Protein AF-A0AAW5UDJ4-F1 (afdb_monomer)

Radius of gyration: 13.7 Å; Cα contacts (8 Å, |Δi|>4): 123; chains: 1; bounding box: 32×30×38 Å

Secondary structure (DSSP, 8-state):
-TTTTT-SSHHHHHHHHHHHHHHHHHHHTT---TTPPPSS-----S--SSS-PPP-S---SHHHHHHHHHHHHHHH-TT--HHHHHHHHHHH-TTS-TGGGTPPTTGGGSTTT-

Organism: NCBI:txid165179

Mean predicted aligned error: 4.21 Å

Sequence (114 aa):
MAREFGLPQYTYLESWIRCITVLRNCCAHHARIWNRRFALKPQLPNRLPLFWIAPTQKPIKLYHQLCTLLYMEQTITPCMDLKSSLLRLFADYPNIDLHAMGFPQGWENEPLWR

Foldseek 3Di:
DCVLLQHPDVVQVVLLVVLLVVVVVCVVVVHDQQLAFDPRFHDDDCDGPAFAFHDDDDRGFQVVNVRSVLSSCVRPDPPDCVLVVVVVVCVVCVVRDVVSRVQDPPNCVRRSND

InterPro domains:
  IPR011664 Abortive infection system protein AbiD/AbiF-like [PF07751] (2-35)

pLDDT: mean 89.63, std 7.78, range [54.09, 96.19]

Solvent-accessible surface area (backbone atoms only — not comparable to full-atom values): 6781 Å² total; per-residue (Å²): 110,39,64,71,65,53,38,95,44,56,67,45,50,54,34,38,54,55,36,48,53,51,52,51,48,32,57,78,66,72,43,81,58,82,58,34,76,48,90,64,50,54,66,78,70,76,73,62,86,61,64,47,60,77,79,74,95,74,52,38,28,47,40,53,58,50,50,56,49,57,47,50,40,72,59,74,48,94,77,72,56,61,68,60,53,51,52,49,52,48,67,78,41,72,87,59,67,50,58,64,24,51,44,58,92,68,49,64,72,27,59,60,60,98

Structure (mmCIF, N/CA/C/O backbone):
data_AF-A0AAW5UDJ4-F1
#
_entry.id   AF-A0AAW5UDJ4-F1
#
loop_
_atom_site.group_PDB
_atom_site.id
_atom_site.type_symbol
_atom_site.label_atom_id
_atom_site.label_alt_id
_atom_site.label_comp_id
_atom_site.label_asym_id
_atom_site.label_entity_id
_atom_site.label_seq_id
_atom_site.pdbx_PDB_ins_code
_atom_site.Cartn_x
_atom_site.Cartn_y
_atom_site.Cartn_z
_atom_site.occupancy
_atom_site.B_iso_or_equiv
_atom_site.auth_seq_id
_atom_site.auth_comp_id
_atom_site.auth_asym_id
_atom_site.auth_atom_id
_atom_site.pdbx_PDB_model_num
ATOM 1 N N . MET A 1 1 ? -5.903 11.362 18.285 1.00 62.62 1 MET A N 1
ATOM 2 C CA . MET A 1 1 ? -4.905 10.737 17.393 1.00 62.62 1 MET A CA 1
ATOM 3 C C . MET A 1 1 ? -5.449 9.484 16.704 1.00 62.62 1 MET A C 1
ATOM 5 O O . MET A 1 1 ? -6.176 9.648 15.747 1.00 62.62 1 MET A O 1
ATOM 9 N N . ALA A 1 2 ? -5.243 8.236 17.156 1.00 72.25 2 ALA A N 1
ATOM 10 C CA . ALA A 1 2 ? -5.675 7.050 16.372 1.00 72.25 2 ALA A CA 1
ATOM 11 C C . ALA A 1 2 ? -7.187 6.974 16.052 1.00 72.25 2 ALA A C 1
ATOM 13 O O . ALA A 1 2 ? -7.569 6.539 14.968 1.00 72.25 2 ALA A O 1
ATOM 14 N N . ARG A 1 3 ? -8.042 7.456 16.964 1.00 78.31 3 ARG A N 1
ATOM 15 C CA . ARG A 1 3 ? -9.497 7.531 16.749 1.00 78.31 3 ARG A CA 1
ATOM 16 C C . ARG A 1 3 ? -9.910 8.556 15.687 1.00 78.31 3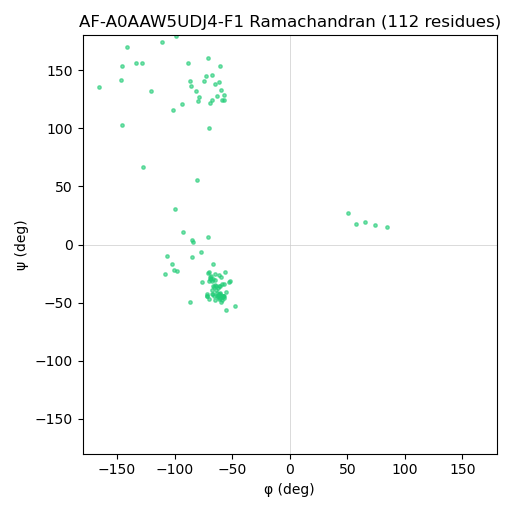 ARG A C 1
ATOM 18 O O . ARG A 1 3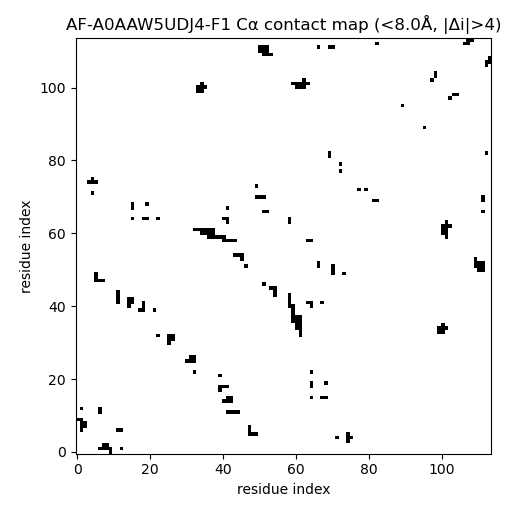 ? -10.933 8.345 15.052 1.00 78.31 3 ARG A O 1
ATOM 25 N N . GLU A 1 4 ? -9.125 9.614 15.468 1.00 83.50 4 GLU A N 1
ATOM 26 C CA . GLU A 1 4 ? -9.385 10.600 14.398 1.00 83.50 4 GLU A CA 1
ATOM 27 C C . GLU A 1 4 ? -9.223 9.959 13.016 1.00 83.50 4 GLU A C 1
ATOM 29 O O . GLU A 1 4 ? -9.940 10.306 12.088 1.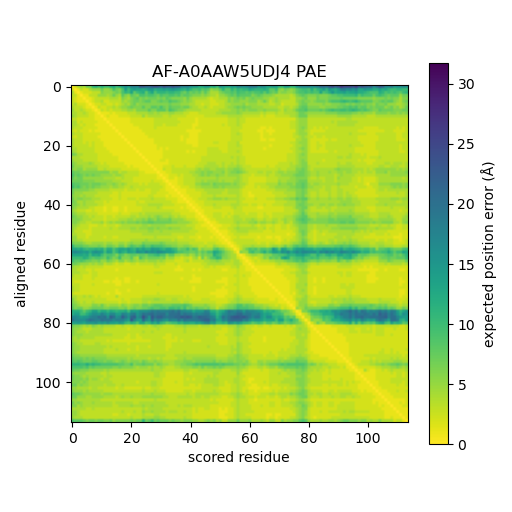00 83.50 4 GLU A O 1
ATOM 34 N N . PHE A 1 5 ? -8.358 8.946 12.912 1.00 81.19 5 PHE A N 1
ATOM 35 C CA . PHE A 1 5 ? -8.198 8.123 11.715 1.00 81.19 5 PHE A CA 1
ATOM 36 C C . PHE A 1 5 ? -9.208 6.958 11.647 1.00 81.19 5 PHE A C 1
ATOM 38 O O . PHE A 1 5 ? -9.105 6.091 10.787 1.00 81.19 5 PHE A O 1
ATOM 45 N N . GLY A 1 6 ? -10.155 6.850 12.585 1.00 85.31 6 GLY A N 1
ATOM 46 C CA . GLY A 1 6 ? -11.077 5.712 12.658 1.00 85.31 6 GLY A CA 1
ATOM 47 C C . GLY A 1 6 ? -10.402 4.371 12.984 1.00 85.31 6 GLY A C 1
ATOM 48 O O . GLY A 1 6 ? -10.971 3.317 12.706 1.00 85.31 6 GLY A O 1
ATOM 49 N N . LEU A 1 7 ? -9.190 4.377 13.553 1.00 88.50 7 LEU A N 1
ATOM 50 C CA . LEU A 1 7 ? -8.466 3.149 13.887 1.00 88.50 7 LEU A CA 1
ATOM 51 C C . LEU A 1 7 ? -8.855 2.622 15.281 1.00 88.50 7 LEU A C 1
ATOM 53 O O . LEU A 1 7 ? -8.977 3.416 16.219 1.00 88.50 7 LEU A O 1
ATOM 57 N N . PRO A 1 8 ? -8.990 1.290 15.468 1.00 85.00 8 PRO A N 1
ATOM 58 C CA . PRO A 1 8 ? -9.444 0.717 16.739 1.00 85.00 8 PRO A CA 1
ATOM 59 C C . PRO A 1 8 ? -8.472 0.953 17.902 1.00 85.00 8 PRO A C 1
ATOM 61 O O . PRO A 1 8 ? -8.889 1.098 19.049 1.00 85.00 8 PRO A O 1
ATOM 64 N N . GLN A 1 9 ? -7.167 0.945 17.614 1.00 89.31 9 GLN A N 1
ATOM 65 C CA . GLN A 1 9 ? -6.087 1.026 18.601 1.00 89.31 9 GLN A CA 1
ATOM 66 C C . GLN A 1 9 ? -4.901 1.812 18.032 1.00 89.31 9 GLN A C 1
ATOM 68 O O . GLN A 1 9 ? -4.684 1.834 16.820 1.00 89.31 9 GLN A O 1
ATOM 73 N N . TYR A 1 10 ? -4.102 2.425 18.912 1.00 89.88 10 TYR A N 1
ATOM 74 C CA . TYR A 1 10 ? -2.931 3.215 18.509 1.00 89.88 10 TYR A CA 1
ATOM 75 C C . TYR A 1 10 ? -1.830 2.374 17.844 1.00 89.88 10 TYR A C 1
ATOM 77 O O . TYR A 1 10 ? -1.077 2.893 17.025 1.00 89.88 10 TYR A O 1
ATOM 85 N N . THR A 1 11 ? -1.772 1.078 18.151 1.00 91.88 11 THR A N 1
ATOM 86 C CA . THR A 1 11 ? -0.820 0.110 17.589 1.00 91.88 11 THR A CA 1
ATOM 87 C C . THR A 1 11 ? -0.942 -0.018 16.070 1.00 91.88 11 THR A C 1
ATOM 89 O O . THR A 1 11 ? 0.074 -0.110 15.382 1.00 91.88 11 THR A O 1
ATOM 92 N N . TYR A 1 12 ? -2.163 0.079 15.528 1.00 92.81 12 TYR A N 1
ATOM 93 C CA . TYR A 1 12 ? -2.390 0.120 14.081 1.00 92.81 12 TYR A CA 1
ATOM 94 C C . TYR A 1 12 ? -1.784 1.376 13.460 1.00 92.81 12 TYR A C 1
ATOM 96 O O . TYR A 1 12 ? -1.049 1.279 12.481 1.00 92.81 12 TYR A O 1
ATOM 104 N N . LEU A 1 13 ? -2.034 2.545 14.060 1.00 92.44 13 LEU A N 1
ATOM 105 C CA . LEU A 1 13 ? -1.484 3.809 13.570 1.00 92.44 13 LEU A CA 1
ATOM 106 C C . LEU A 1 13 ? 0.050 3.785 13.592 1.00 92.44 13 LEU A C 1
ATOM 108 O O . LEU A 1 13 ? 0.687 4.131 12.601 1.00 92.44 13 LEU A O 1
ATOM 112 N N . GLU A 1 14 ? 0.643 3.321 14.693 1.00 94.19 14 GLU A N 1
ATOM 113 C CA . GLU A 1 14 ? 2.094 3.170 14.823 1.00 94.19 14 GLU A CA 1
ATOM 114 C C . GLU A 1 14 ? 2.658 2.224 13.749 1.00 94.19 14 GLU A C 1
ATOM 116 O O . GLU A 1 14 ? 3.621 2.559 13.053 1.00 94.19 14 GLU A O 1
ATOM 121 N N . SER A 1 15 ? 2.031 1.056 13.571 1.00 95.19 15 SER A N 1
ATOM 122 C CA . SER A 1 15 ? 2.407 0.081 12.546 1.00 95.19 15 SER A CA 1
ATOM 123 C C . SER A 1 15 ? 2.378 0.696 11.147 1.00 95.19 15 SER A C 1
ATOM 125 O O . SER A 1 15 ? 3.325 0.520 10.372 1.00 95.19 15 SER A O 1
ATOM 127 N N . TRP A 1 16 ? 1.321 1.437 10.822 1.00 95.19 16 TRP A N 1
ATOM 128 C CA . TRP A 1 16 ? 1.135 2.003 9.494 1.00 95.19 16 TRP A CA 1
ATOM 129 C C . TRP A 1 16 ? 2.100 3.153 9.222 1.00 95.19 16 TRP A C 1
ATOM 131 O O . TRP A 1 16 ? 2.743 3.152 8.175 1.00 95.19 16 TRP A O 1
ATOM 141 N N . ILE A 1 17 ? 2.292 4.073 10.174 1.00 94.75 17 ILE A N 1
ATOM 142 C CA . ILE A 1 17 ? 3.267 5.166 10.045 1.00 94.75 17 ILE A CA 1
ATOM 143 C C . ILE A 1 17 ? 4.671 4.599 9.811 1.00 94.75 17 ILE A C 1
ATOM 145 O O . ILE A 1 17 ? 5.375 5.045 8.908 1.00 94.75 17 ILE A O 1
ATOM 149 N N . ARG A 1 18 ? 5.074 3.557 10.551 1.00 96.12 18 ARG A N 1
ATOM 150 C CA . ARG A 1 18 ? 6.376 2.899 10.338 1.00 96.12 18 ARG A CA 1
ATOM 151 C C . ARG A 1 18 ? 6.506 2.304 8.934 1.00 96.12 18 ARG A C 1
ATOM 153 O O . ARG A 1 18 ? 7.563 2.430 8.314 1.00 96.12 18 ARG A O 1
ATOM 160 N N . CYS A 1 19 ? 5.450 1.674 8.418 1.00 95.88 19 CYS A N 1
ATOM 161 C CA . CYS A 1 19 ? 5.445 1.121 7.062 1.00 95.88 19 CYS A CA 1
ATOM 162 C C . CYS A 1 19 ? 5.517 2.217 5.989 1.00 95.88 19 CYS A C 1
ATOM 164 O O . CYS A 1 19 ? 6.297 2.088 5.044 1.00 95.88 19 CYS A O 1
ATOM 166 N N . ILE A 1 20 ? 4.763 3.306 6.158 1.00 94.44 20 ILE A N 1
ATOM 167 C CA . ILE A 1 20 ? 4.766 4.460 5.250 1.00 94.44 20 ILE A CA 1
ATOM 168 C C . ILE A 1 20 ? 6.139 5.135 5.241 1.00 94.44 20 ILE A C 1
ATOM 170 O O . ILE A 1 20 ? 6.656 5.430 4.167 1.00 94.44 20 ILE A O 1
ATOM 174 N N . THR A 1 21 ? 6.788 5.299 6.397 1.00 96.19 21 THR A N 1
ATOM 175 C CA . THR A 1 21 ? 8.156 5.835 6.477 1.00 96.19 21 THR A CA 1
ATOM 176 C C . THR A 1 21 ? 9.141 4.989 5.671 1.00 96.19 21 THR A C 1
ATOM 178 O O . THR A 1 21 ? 9.943 5.529 4.908 1.00 96.19 21 THR A O 1
ATOM 181 N N . VAL A 1 22 ? 9.061 3.656 5.770 1.00 95.44 22 VAL A N 1
ATOM 182 C CA . VAL A 1 22 ? 9.902 2.762 4.956 1.00 95.44 22 VAL A CA 1
ATOM 183 C C . VAL A 1 22 ? 9.597 2.913 3.467 1.00 95.44 22 VAL A C 1
ATOM 185 O O . VAL A 1 22 ? 10.534 2.996 2.671 1.00 95.44 22 VAL A O 1
ATOM 188 N N . LEU A 1 23 ? 8.320 2.974 3.080 1.00 95.25 23 LEU A N 1
ATOM 189 C CA . LEU A 1 23 ? 7.921 3.177 1.686 1.00 95.25 23 LEU A CA 1
ATOM 190 C C . LEU A 1 23 ? 8.461 4.507 1.139 1.00 95.25 23 LEU A C 1
ATOM 192 O O . LEU A 1 23 ? 9.129 4.512 0.108 1.00 95.25 23 LEU A O 1
ATOM 196 N N . ARG A 1 24 ? 8.259 5.611 1.868 1.00 95.25 24 ARG A N 1
ATOM 197 C CA . ARG A 1 24 ? 8.769 6.943 1.519 1.00 95.25 24 ARG A CA 1
ATOM 198 C C . ARG A 1 24 ? 10.282 6.935 1.354 1.00 95.25 24 ARG A C 1
ATOM 200 O O . ARG A 1 24 ? 10.787 7.508 0.395 1.00 95.25 24 ARG A O 1
ATOM 207 N N . ASN A 1 25 ? 11.012 6.283 2.260 1.00 95.81 25 ASN A N 1
ATOM 208 C CA . ASN A 1 25 ? 12.468 6.179 2.160 1.00 95.81 25 ASN A CA 1
ATOM 209 C C . ASN A 1 25 ? 12.891 5.393 0.918 1.00 95.81 25 ASN A C 1
ATOM 211 O O . ASN A 1 25 ? 13.828 5.797 0.237 1.00 95.81 25 ASN A O 1
ATOM 215 N N . CYS A 1 26 ? 12.181 4.318 0.566 1.00 94.69 26 CYS A N 1
ATOM 216 C CA . CYS A 1 26 ? 12.445 3.612 -0.686 1.00 94.69 26 CYS A CA 1
ATOM 217 C C . CYS A 1 26 ? 12.275 4.541 -1.894 1.00 94.69 26 CYS A C 1
ATOM 219 O O . CYS A 1 26 ? 13.158 4.567 -2.744 1.00 94.69 26 CYS A O 1
ATOM 221 N N . CYS A 1 27 ? 11.202 5.337 -1.936 1.00 93.44 27 CYS A N 1
ATOM 222 C CA . CYS A 1 27 ? 10.986 6.314 -3.004 1.00 93.44 27 CYS A CA 1
ATOM 223 C C . CYS A 1 27 ? 12.096 7.378 -3.048 1.00 93.44 27 CYS A C 1
ATOM 225 O O . CYS A 1 27 ? 12.647 7.636 -4.112 1.00 93.44 27 CYS A O 1
ATOM 227 N N . ALA 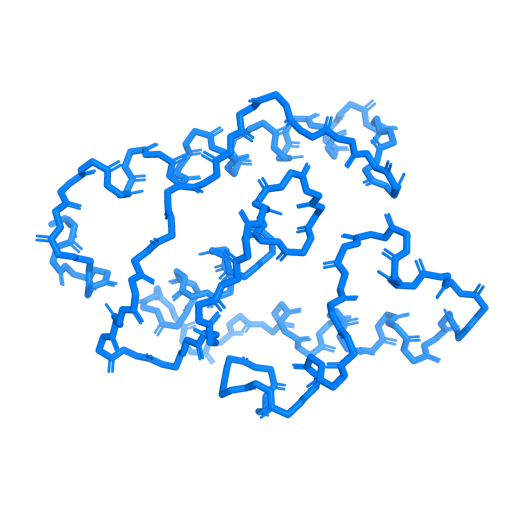A 1 28 ? 12.468 7.949 -1.898 1.00 95.31 28 ALA A N 1
ATOM 228 C CA . ALA A 1 28 ? 13.492 8.995 -1.800 1.00 95.31 28 ALA A CA 1
ATOM 229 C C . ALA A 1 28 ? 14.896 8.514 -2.201 1.00 95.31 28 ALA A C 1
ATOM 231 O O . ALA A 1 28 ? 15.696 9.289 -2.711 1.00 95.31 28 ALA A O 1
ATOM 232 N N . HIS A 1 29 ? 15.192 7.232 -1.990 1.00 95.44 29 HIS A N 1
ATOM 233 C CA . HIS A 1 29 ? 16.443 6.608 -2.419 1.00 95.44 29 HIS A CA 1
ATOM 234 C C . HIS A 1 29 ? 16.345 5.952 -3.804 1.00 95.44 29 HIS A C 1
ATOM 236 O O . HIS A 1 29 ? 17.237 5.190 -4.169 1.00 95.44 29 HIS A O 1
ATOM 242 N N . HIS A 1 30 ? 15.260 6.190 -4.555 1.00 91.56 30 HIS A N 1
ATOM 243 C CA . HIS A 1 30 ? 14.988 5.554 -5.852 1.00 91.56 30 HIS A CA 1
ATOM 244 C C . HIS A 1 30 ? 15.107 4.020 -5.819 1.00 91.56 30 HIS A C 1
ATOM 246 O O . HIS A 1 30 ? 15.405 3.363 -6.817 1.00 91.56 30 HIS A O 1
ATOM 252 N N . ALA A 1 31 ? 14.876 3.422 -4.650 1.00 93.31 31 ALA A N 1
ATOM 253 C CA . ALA A 1 31 ? 14.935 1.989 -4.474 1.00 93.31 31 ALA A CA 1
ATOM 254 C C . ALA A 1 31 ? 13.720 1.342 -5.139 1.00 93.31 31 ALA A C 1
ATOM 256 O O . ALA A 1 31 ? 12.598 1.845 -5.076 1.00 93.31 31 ALA A O 1
ATOM 257 N N . ARG A 1 32 ? 13.920 0.155 -5.710 1.00 91.06 32 ARG A N 1
ATOM 258 C CA . ARG A 1 32 ? 12.833 -0.616 -6.311 1.00 91.06 32 ARG A CA 1
ATOM 259 C C . ARG A 1 32 ? 11.729 -0.892 -5.287 1.00 91.06 32 ARG A C 1
ATOM 261 O O . ARG A 1 32 ? 11.985 -1.489 -4.238 1.00 91.06 32 ARG A O 1
ATOM 268 N N . ILE A 1 33 ? 10.505 -0.495 -5.628 1.00 93.12 33 ILE A N 1
ATOM 269 C CA . ILE A 1 33 ? 9.273 -0.822 -4.889 1.00 93.12 33 ILE A CA 1
ATOM 270 C C . ILE A 1 33 ? 8.402 -1.837 -5.644 1.00 93.12 33 ILE A C 1
ATOM 272 O O . ILE A 1 33 ? 7.692 -2.625 -5.018 1.00 93.12 33 ILE A O 1
ATOM 276 N N . TRP A 1 34 ? 8.526 -1.899 -6.977 1.00 89.81 34 TRP A N 1
ATOM 277 C CA . TRP A 1 34 ? 7.843 -2.891 -7.807 1.00 89.81 34 TRP A CA 1
ATOM 278 C C . TRP A 1 34 ? 8.314 -4.314 -7.472 1.00 89.81 34 TRP A C 1
ATOM 280 O O . TRP A 1 34 ? 9.517 -4.601 -7.461 1.00 89.81 34 TRP A O 1
ATOM 290 N N . ASN A 1 35 ? 7.362 -5.211 -7.194 1.00 91.50 35 ASN A N 1
ATOM 291 C CA . ASN A 1 35 ? 7.586 -6.599 -6.768 1.00 91.50 35 ASN A CA 1
ATOM 292 C C . ASN A 1 35 ? 8.440 -6.752 -5.478 1.00 91.50 35 ASN A C 1
ATOM 294 O O . ASN A 1 35 ? 8.933 -7.839 -5.158 1.00 91.50 35 ASN A O 1
ATOM 298 N N . ARG A 1 36 ? 8.594 -5.689 -4.676 1.00 92.69 36 ARG A N 1
ATOM 299 C CA . ARG A 1 36 ? 9.364 -5.724 -3.422 1.00 92.69 36 ARG A CA 1
ATOM 300 C C . ARG A 1 36 ? 8.605 -6.455 -2.316 1.00 92.69 36 ARG A C 1
ATOM 302 O O . ARG A 1 36 ? 7.403 -6.274 -2.149 1.00 92.69 36 ARG A O 1
ATOM 309 N N . ARG A 1 37 ? 9.325 -7.248 -1.516 1.00 93.81 37 ARG A N 1
ATOM 310 C CA . ARG A 1 37 ? 8.842 -7.746 -0.218 1.00 93.81 37 ARG A CA 1
ATOM 311 C C . ARG A 1 37 ? 9.306 -6.790 0.880 1.00 93.81 37 ARG A C 1
ATOM 313 O O . ARG A 1 37 ? 10.508 -6.580 1.035 1.00 93.81 37 ARG A O 1
ATOM 320 N N . PHE A 1 38 ? 8.374 -6.206 1.623 1.00 93.12 38 PHE A N 1
ATOM 321 C CA . PHE A 1 38 ? 8.682 -5.323 2.744 1.00 93.12 38 PHE A CA 1
ATOM 322 C C . PHE A 1 38 ? 8.908 -6.140 4.022 1.00 93.12 38 PHE A C 1
ATOM 324 O O . PHE A 1 38 ? 8.175 -7.089 4.308 1.00 93.12 38 PHE A O 1
ATOM 331 N N . ALA A 1 39 ? 9.949 -5.784 4.782 1.00 92.25 39 ALA A N 1
ATOM 332 C CA . ALA A 1 39 ? 10.244 -6.415 6.070 1.00 92.25 39 ALA A CA 1
ATOM 333 C C . ALA A 1 39 ? 9.224 -5.995 7.139 1.00 92.25 39 ALA A C 1
ATOM 335 O O . ALA A 1 39 ? 8.705 -6.839 7.869 1.00 92.25 39 ALA A O 1
ATOM 336 N N . LEU A 1 40 ? 8.898 -4.697 7.181 1.00 92.44 40 LEU A N 1
ATOM 337 C CA . LEU A 1 40 ? 7.791 -4.175 7.975 1.00 92.44 40 LEU A CA 1
ATOM 338 C C . LEU A 1 40 ? 6.475 -4.378 7.228 1.00 92.44 40 LEU A C 1
ATOM 340 O O . LEU A 1 40 ? 6.368 -4.067 6.040 1.00 92.44 40 LEU A O 1
ATOM 344 N N . LYS A 1 41 ? 5.489 -4.906 7.948 1.00 92.94 41 LYS A N 1
ATOM 345 C CA . LYS A 1 41 ? 4.170 -5.248 7.425 1.00 92.94 41 LYS A CA 1
ATOM 346 C C . LYS A 1 41 ? 3.126 -4.446 8.195 1.00 92.94 41 LYS A C 1
ATOM 348 O O . LYS A 1 41 ? 3.193 -4.449 9.430 1.00 92.94 41 LYS A O 1
ATOM 353 N N . PRO A 1 42 ? 2.177 -3.787 7.517 1.00 93.38 42 PRO A N 1
ATOM 354 C CA . PRO A 1 42 ? 1.099 -3.114 8.208 1.00 93.38 42 PRO A CA 1
ATOM 355 C C . PRO A 1 42 ? 0.228 -4.145 8.922 1.00 93.38 42 PRO A C 1
ATOM 357 O O . PRO A 1 42 ? -0.088 -5.204 8.375 1.00 93.38 42 PRO A O 1
ATOM 360 N N . GLN A 1 43 ? -0.167 -3.830 10.149 1.00 93.19 43 GLN A N 1
ATOM 361 C CA . GLN A 1 43 ? -1.222 -4.562 10.839 1.00 93.19 43 GLN A CA 1
ATOM 362 C C . GLN A 1 43 ? -2.548 -4.296 10.128 1.00 93.19 43 GLN A C 1
ATOM 364 O O . GLN A 1 43 ? -2.927 -3.142 9.970 1.00 93.19 43 GLN A O 1
ATOM 369 N N . LEU A 1 44 ? -3.255 -5.335 9.692 1.00 92.25 44 LEU A N 1
ATOM 370 C CA . LEU A 1 44 ? -4.529 -5.176 8.992 1.00 92.25 44 LEU A CA 1
ATOM 371 C C . LEU A 1 44 ? -5.691 -5.457 9.951 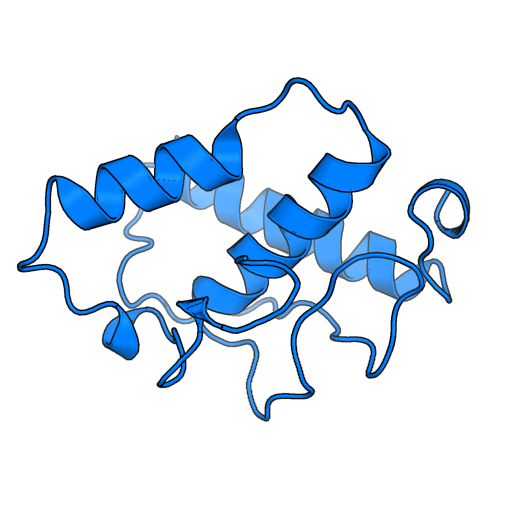1.00 92.25 44 LEU A C 1
ATOM 373 O O . LEU A 1 44 ? -5.826 -6.592 10.410 1.00 92.25 44 LEU A O 1
ATOM 377 N N . PRO A 1 45 ? -6.537 -4.463 10.255 1.00 89.50 45 PRO A N 1
ATOM 378 C CA . PRO A 1 45 ? -7.803 -4.706 10.925 1.00 89.50 45 PRO A CA 1
ATOM 379 C C . PRO A 1 45 ? -8.754 -5.480 10.008 1.00 89.50 45 PRO A C 1
ATOM 381 O O . PRO A 1 45 ? -8.804 -5.236 8.802 1.00 89.50 45 PRO A O 1
ATOM 384 N N . ASN A 1 46 ? -9.571 -6.356 10.596 1.00 88.06 46 ASN A N 1
ATOM 385 C CA . ASN A 1 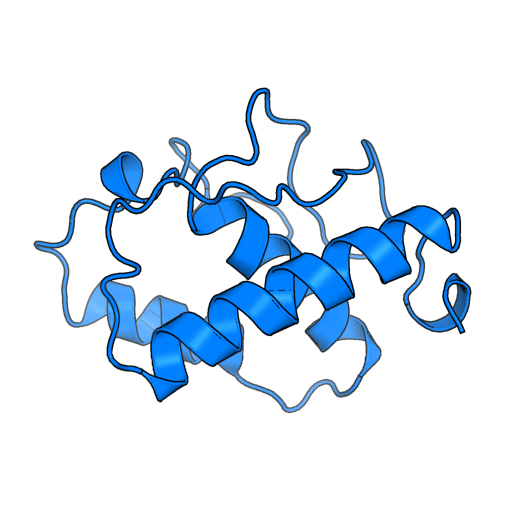46 ? -10.612 -7.079 9.856 1.00 88.06 46 ASN A CA 1
ATOM 386 C C . ASN A 1 46 ? -11.744 -6.159 9.383 1.00 88.06 46 ASN A C 1
ATOM 388 O O . ASN A 1 46 ? -12.409 -6.457 8.395 1.00 88.06 46 ASN A O 1
ATOM 392 N N . ARG A 1 47 ? -12.007 -5.083 10.131 1.00 86.75 47 ARG A N 1
ATOM 393 C CA . ARG A 1 47 ? -13.046 -4.094 9.843 1.00 86.75 47 ARG A CA 1
ATOM 394 C C . ARG A 1 47 ? -12.585 -2.721 10.305 1.00 86.75 47 ARG A C 1
ATOM 396 O O . ARG A 1 47 ? -11.970 -2.601 11.365 1.00 86.75 47 ARG A O 1
ATOM 403 N N . LEU A 1 48 ? -12.926 -1.716 9.513 1.00 91.75 48 LEU A N 1
ATOM 404 C CA . LEU A 1 48 ? -12.713 -0.303 9.790 1.00 91.75 48 LEU A CA 1
ATOM 405 C C . LEU A 1 48 ? -14.003 0.472 9.473 1.00 91.75 48 LEU A C 1
ATOM 407 O O . LEU A 1 48 ? -14.828 -0.033 8.712 1.00 91.75 48 LEU A O 1
ATOM 411 N N . PRO A 1 49 ? -14.214 1.651 10.082 1.00 90.69 49 PRO A N 1
ATOM 412 C CA . PRO A 1 49 ? -15.427 2.445 9.886 1.00 90.69 49 PRO A CA 1
ATOM 413 C C . PRO A 1 49 ? -15.528 3.096 8.498 1.00 90.69 49 PRO A C 1
ATOM 415 O O . PRO A 1 49 ? -16.636 3.390 8.062 1.00 90.69 49 PRO A O 1
ATOM 418 N N . LEU A 1 50 ? -14.400 3.331 7.817 1.00 91.44 50 LEU A N 1
ATOM 419 C CA . LEU A 1 50 ? -14.359 3.881 6.456 1.00 91.44 50 LEU A CA 1
ATOM 420 C C . LEU A 1 50 ? -14.163 2.779 5.409 1.00 91.44 50 LEU A C 1
ATOM 422 O O . LEU A 1 50 ? -14.024 1.601 5.751 1.00 91.44 50 LEU A O 1
ATOM 426 N N . PHE A 1 51 ? -14.128 3.161 4.129 1.00 92.56 51 PHE A N 1
ATOM 427 C CA . PHE A 1 51 ? -13.925 2.211 3.043 1.00 92.56 51 PHE A CA 1
ATOM 428 C C . PHE A 1 51 ? -12.608 1.466 3.214 1.00 92.56 51 PHE A C 1
ATOM 430 O O . PHE A 1 51 ? -11.535 2.062 3.323 1.00 92.56 51 PHE A O 1
ATOM 437 N N . TRP A 1 52 ? -12.710 0.142 3.240 1.00 93.81 52 TRP A N 1
ATOM 438 C CA . TRP A 1 52 ? -11.595 -0.751 3.499 1.00 93.81 52 TRP A CA 1
ATOM 439 C C . TRP A 1 52 ? -11.671 -1.986 2.612 1.00 93.81 52 TRP A C 1
ATOM 441 O O . TRP A 1 52 ? -12.665 -2.214 1.926 1.00 93.81 52 TRP A O 1
ATOM 451 N N . ILE A 1 53 ? -10.591 -2.756 2.618 1.00 93.69 53 ILE A N 1
ATOM 452 C CA . ILE A 1 53 ? -10.450 -3.995 1.859 1.00 93.69 53 ILE A CA 1
ATOM 453 C C . ILE A 1 53 ? -10.958 -5.196 2.665 1.00 93.69 53 ILE A C 1
ATOM 455 O O . ILE A 1 53 ? -10.965 -5.177 3.901 1.00 93.69 53 ILE A O 1
ATOM 459 N N . ALA A 1 54 ? -11.336 -6.267 1.973 1.00 90.44 54 ALA A N 1
ATOM 460 C CA . ALA A 1 54 ? -11.621 -7.546 2.605 1.00 90.44 54 ALA A CA 1
ATOM 461 C C . ALA A 1 54 ? -10.382 -8.108 3.343 1.00 90.44 54 ALA A C 1
ATOM 463 O O . ALA A 1 54 ? -9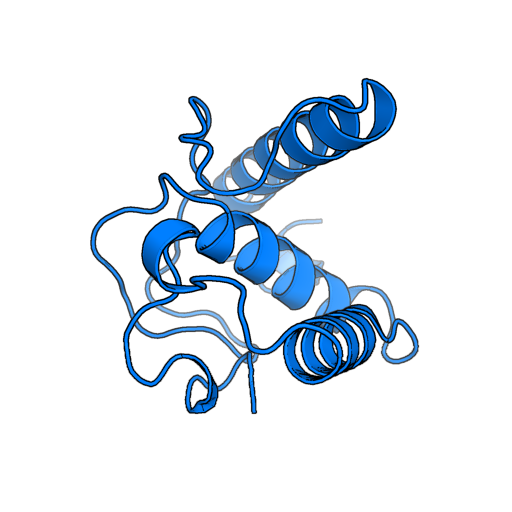.239 -7.808 2.980 1.00 90.44 54 ALA A O 1
ATOM 464 N N . PRO A 1 55 ? -10.567 -8.949 4.380 1.00 84.56 55 PRO A N 1
ATOM 465 C CA . PRO A 1 55 ? -9.455 -9.615 5.051 1.00 84.56 55 PRO A CA 1
ATOM 466 C C . PRO A 1 55 ? -8.615 -10.448 4.072 1.00 84.56 55 PRO A C 1
ATOM 468 O O . PRO A 1 55 ? -9.140 -11.296 3.352 1.00 84.56 55 PRO A O 1
ATOM 471 N N . THR A 1 56 ? -7.294 -10.246 4.070 1.00 81.06 56 THR A N 1
ATOM 472 C CA . THR A 1 56 ? -6.360 -10.981 3.199 1.00 81.06 56 THR A CA 1
ATOM 473 C C . THR A 1 56 ? -5.200 -11.585 3.992 1.00 81.06 56 THR A C 1
ATOM 475 O O . THR A 1 56 ? -4.863 -11.131 5.085 1.00 81.06 56 THR A O 1
ATOM 478 N N . GLN A 1 57 ? -4.583 -12.646 3.460 1.00 68.06 57 GLN A N 1
ATOM 479 C CA . GLN A 1 57 ? -3.676 -13.492 4.242 1.00 68.06 57 GLN A CA 1
ATOM 480 C C . GLN A 1 57 ? -2.280 -12.895 4.507 1.00 68.06 57 GLN A C 1
ATOM 482 O O . GLN A 1 57 ? -1.677 -13.240 5.524 1.00 68.06 57 GLN A O 1
ATOM 487 N N . LYS A 1 58 ? -1.695 -12.075 3.611 1.00 82.38 58 LYS A N 1
ATOM 488 C CA . LYS A 1 58 ? -0.267 -11.681 3.723 1.00 82.38 58 LYS A CA 1
ATOM 489 C C . LYS A 1 58 ? 0.049 -10.242 3.257 1.00 82.38 58 LYS A C 1
ATOM 491 O O . LYS A 1 58 ? 0.258 -10.038 2.062 1.00 82.38 58 LYS A O 1
ATOM 496 N N . PRO A 1 59 ? 0.251 -9.281 4.185 1.00 85.75 59 PRO A N 1
ATOM 497 C CA . PRO A 1 59 ? 0.642 -7.895 3.884 1.00 85.75 59 PRO A CA 1
ATOM 498 C C . PRO A 1 59 ? 2.140 -7.695 3.609 1.00 85.75 59 PRO A C 1
ATOM 500 O O . PRO A 1 59 ? 2.830 -6.944 4.295 1.00 85.75 59 PRO A O 1
ATOM 503 N N . ILE A 1 60 ? 2.694 -8.440 2.649 1.00 88.69 60 ILE A N 1
ATOM 504 C CA . ILE A 1 60 ? 4.151 -8.465 2.398 1.00 88.69 60 ILE A CA 1
ATOM 505 C C . ILE A 1 60 ? 4.559 -7.542 1.242 1.00 88.69 60 ILE A C 1
ATOM 507 O O . ILE A 1 60 ? 5.725 -7.157 1.133 1.00 88.69 60 ILE A O 1
ATOM 511 N N . LYS A 1 61 ? 3.627 -7.231 0.347 1.00 93.19 61 LYS A N 1
ATOM 512 C CA . LYS A 1 61 ? 3.887 -6.545 -0.920 1.00 93.19 61 LYS A CA 1
ATOM 513 C C . LYS A 1 61 ? 3.306 -5.130 -0.900 1.00 93.19 61 LYS A C 1
ATOM 515 O O . LYS A 1 61 ? 2.641 -4.745 0.052 1.00 93.19 61 LYS A O 1
ATOM 520 N N . LEU A 1 62 ? 3.578 -4.367 -1.956 1.00 94.56 62 LEU A N 1
ATOM 521 C CA . LEU A 1 62 ? 3.221 -2.951 -2.067 1.00 94.56 62 LEU A CA 1
ATOM 522 C C . LEU A 1 62 ? 1.718 -2.680 -1.893 1.00 94.56 62 LEU A C 1
ATOM 524 O O . LEU A 1 62 ? 1.366 -1.654 -1.318 1.00 94.56 62 LEU A O 1
ATOM 528 N N . TYR A 1 63 ? 0.854 -3.597 -2.338 1.00 94.69 63 TYR A N 1
ATOM 529 C CA . TYR A 1 63 ? -0.602 -3.447 -2.268 1.00 94.69 63 TYR A CA 1
ATOM 530 C C . TYR A 1 63 ? -1.111 -2.986 -0.894 1.00 94.69 63 TYR A C 1
ATOM 532 O O . TYR A 1 63 ? -1.798 -1.973 -0.794 1.00 94.69 63 TYR A O 1
ATOM 540 N N . HIS A 1 64 ? -0.738 -3.678 0.183 1.00 94.06 64 HIS A N 1
ATOM 541 C CA . HIS A 1 64 ? -1.248 -3.367 1.523 1.00 94.06 64 HIS A CA 1
ATOM 542 C C . HIS A 1 64 ? -0.725 -2.042 2.072 1.00 94.06 64 HIS A C 1
ATOM 544 O O . HIS A 1 64 ? -1.416 -1.378 2.838 1.00 94.06 64 HIS A O 1
ATOM 550 N N . GLN A 1 65 ? 0.463 -1.631 1.644 1.00 94.69 65 GLN A N 1
ATOM 551 C CA . GLN A 1 65 ? 1.098 -0.385 2.044 1.00 94.69 65 GLN A CA 1
ATOM 552 C C . GLN A 1 65 ? 0.355 0.776 1.379 1.00 94.69 65 GLN A C 1
ATOM 554 O O . GLN A 1 65 ? 0.017 1.748 2.053 1.00 94.69 65 GLN A O 1
ATOM 559 N N . LEU A 1 66 ? 0.006 0.625 0.096 1.00 94.69 66 LEU A N 1
ATOM 560 C CA . LEU A 1 66 ? -0.874 1.561 -0.603 1.00 94.69 66 LEU A CA 1
ATOM 561 C C . LEU A 1 66 ? -2.261 1.601 0.041 1.00 94.69 66 LEU A C 1
ATOM 563 O O . LEU A 1 66 ? -2.750 2.687 0.318 1.00 94.69 66 LEU A O 1
ATOM 567 N N . CYS A 1 67 ? -2.856 0.452 0.377 1.00 94.31 67 CYS A N 1
ATOM 568 C CA . CYS A 1 67 ? -4.170 0.421 1.025 1.00 94.31 67 CYS A CA 1
ATOM 569 C C . CYS A 1 67 ? -4.176 1.196 2.351 1.00 94.31 67 CYS A C 1
ATOM 571 O O . CYS A 1 67 ? -5.080 1.985 2.604 1.00 94.31 67 CYS A O 1
ATOM 573 N N . THR A 1 68 ? -3.144 1.022 3.186 1.00 93.69 68 THR A N 1
ATOM 574 C CA . THR A 1 68 ? -3.040 1.760 4.458 1.00 93.69 68 THR A CA 1
ATOM 575 C C . THR A 1 68 ? -2.888 3.263 4.251 1.00 93.69 68 THR A C 1
ATOM 577 O O . THR A 1 68 ? -3.454 4.041 5.013 1.00 93.69 68 THR A O 1
ATOM 580 N N . LEU A 1 69 ? -2.167 3.673 3.203 1.00 93.00 69 LEU A N 1
ATOM 581 C CA . LEU A 1 69 ? -1.975 5.076 2.854 1.00 93.00 69 LEU A CA 1
ATOM 582 C C . LEU A 1 69 ? -3.275 5.701 2.324 1.00 93.00 69 LEU A C 1
ATOM 584 O O . LEU A 1 69 ? -3.678 6.751 2.814 1.00 93.00 69 LEU A O 1
ATOM 588 N N . LEU A 1 70 ? -3.966 5.017 1.406 1.00 92.50 70 LEU A N 1
ATOM 589 C CA . LEU A 1 70 ? -5.264 5.431 0.858 1.00 92.50 70 LEU A CA 1
ATOM 590 C C . LEU A 1 70 ? -6.352 5.512 1.935 1.00 92.50 70 LEU A C 1
ATOM 592 O O . LEU A 1 70 ? -7.208 6.388 1.902 1.00 92.50 70 LEU A O 1
ATOM 596 N N . TYR A 1 71 ? -6.332 4.623 2.927 1.00 92.50 71 TYR A N 1
ATOM 597 C CA . TYR A 1 71 ? -7.264 4.732 4.045 1.00 92.50 71 TYR A CA 1
ATOM 598 C C . TYR A 1 71 ? -6.977 5.957 4.919 1.00 92.50 71 TYR A C 1
ATOM 600 O O . TYR A 1 71 ? -7.909 6.659 5.301 1.00 92.50 71 TYR A O 1
ATOM 608 N N . MET A 1 72 ? -5.707 6.248 5.228 1.00 90.50 72 MET A N 1
ATOM 609 C CA . MET A 1 72 ? -5.371 7.466 5.979 1.00 90.50 72 MET A CA 1
ATOM 610 C C . MET A 1 72 ? -5.770 8.732 5.214 1.00 90.50 72 MET A C 1
ATOM 612 O O . MET A 1 72 ? -6.249 9.689 5.820 1.00 90.50 72 MET A O 1
ATOM 616 N N . GLU A 1 73 ? -5.610 8.736 3.892 1.00 89.62 73 GLU A N 1
ATOM 617 C CA . GLU A 1 73 ? -5.981 9.857 3.024 1.00 89.62 73 GLU A CA 1
ATOM 618 C C . GLU A 1 73 ? -7.457 10.258 3.189 1.00 89.62 73 GLU A C 1
ATOM 620 O O . GLU A 1 73 ? -7.739 11.448 3.337 1.00 89.62 73 GLU A O 1
ATOM 625 N N . GLN A 1 74 ? -8.369 9.280 3.318 1.00 88.50 74 GLN A N 1
ATOM 626 C CA . GLN A 1 74 ? -9.807 9.515 3.549 1.00 88.50 74 GLN A CA 1
ATOM 627 C C . GLN A 1 74 ? -10.101 10.366 4.799 1.00 88.50 74 GLN A C 1
ATOM 629 O O . GLN A 1 74 ? -11.157 10.986 4.886 1.00 88.50 74 GLN A O 1
ATOM 634 N N . THR A 1 75 ? -9.188 10.392 5.775 1.00 82.62 75 THR A N 1
ATOM 635 C CA . THR A 1 75 ? -9.369 11.102 7.056 1.00 82.62 75 THR A CA 1
ATOM 636 C C . THR A 1 75 ? -8.656 12.450 7.113 1.00 82.62 75 THR A C 1
ATOM 638 O O . THR A 1 75 ? -9.033 13.301 7.914 1.00 82.62 75 THR A O 1
ATOM 641 N N . ILE A 1 76 ? -7.628 12.656 6.281 1.00 79.75 76 ILE A N 1
ATOM 642 C CA . ILE A 1 76 ? -6.779 13.852 6.332 1.00 79.75 76 ILE A CA 1
ATOM 643 C C . ILE A 1 76 ? -7.385 14.976 5.491 1.00 79.75 76 ILE A C 1
ATOM 645 O O . ILE A 1 76 ? -7.485 16.103 5.971 1.00 79.75 76 ILE A O 1
ATOM 649 N N . THR A 1 77 ? -7.779 14.717 4.238 1.00 68.25 77 THR A N 1
ATOM 650 C CA . THR A 1 77 ? -8.410 15.724 3.362 1.00 68.25 77 THR A CA 1
ATOM 651 C C . THR A 1 77 ? -9.055 15.048 2.142 1.00 68.25 77 THR A C 1
ATOM 653 O O . THR A 1 77 ? -8.377 14.272 1.476 1.00 68.25 77 THR A O 1
ATOM 656 N N . PRO A 1 78 ? -10.290 15.406 1.740 1.00 60.12 78 PRO A N 1
ATOM 657 C CA . PRO A 1 78 ? -10.952 14.849 0.549 1.00 60.12 78 PRO A CA 1
ATOM 658 C C . PRO A 1 78 ? -10.366 15.301 -0.809 1.00 60.12 78 PRO A C 1
ATOM 660 O O . PRO A 1 78 ? -10.951 15.019 -1.846 1.00 60.12 78 PRO A O 1
ATOM 663 N N . CYS A 1 79 ? -9.246 16.032 -0.820 1.00 54.09 79 CYS A N 1
ATOM 664 C CA . CYS A 1 79 ? -8.673 16.675 -2.012 1.00 54.09 79 CYS A CA 1
ATOM 665 C C . CYS A 1 79 ? -7.403 15.980 -2.535 1.00 54.09 79 CYS A C 1
ATOM 667 O O . CYS A 1 79 ? -6.913 16.331 -3.606 1.00 54.09 79 CYS A O 1
ATOM 669 N N . MET A 1 80 ? -6.830 15.023 -1.793 1.00 58.94 80 MET A N 1
ATOM 670 C CA . MET A 1 80 ? -5.701 14.270 -2.334 1.00 58.94 80 MET A CA 1
ATOM 671 C C . MET A 1 80 ? -6.214 13.198 -3.299 1.00 58.94 80 MET A C 1
ATOM 673 O O . MET A 1 80 ? -7.116 12.419 -2.996 1.00 58.94 80 MET A O 1
ATOM 677 N N . ASP A 1 81 ? -5.649 13.236 -4.501 1.00 80.88 81 ASP A N 1
ATOM 678 C CA . ASP A 1 81 ? -6.033 12.419 -5.643 1.00 80.88 81 ASP A CA 1
ATOM 679 C C . ASP A 1 81 ? -5.093 11.214 -5.805 1.00 80.88 81 ASP A C 1
ATOM 681 O O . ASP A 1 81 ? -4.803 10.785 -6.924 1.00 80.88 81 ASP A O 1
ATOM 685 N N . LEU A 1 82 ? -4.530 10.685 -4.705 1.00 88.69 82 LEU A N 1
ATOM 686 C CA . LEU A 1 82 ? -3.556 9.594 -4.795 1.00 88.69 82 LEU A CA 1
ATOM 687 C C . LEU A 1 82 ? -4.192 8.369 -5.442 1.00 88.69 82 LEU A C 1
ATOM 689 O O . LEU A 1 82 ? -3.581 7.753 -6.314 1.00 88.69 82 LEU A O 1
ATOM 693 N N . LYS A 1 83 ? -5.425 8.037 -5.046 1.00 90.44 83 LYS A N 1
ATOM 694 C CA . LYS A 1 83 ? -6.180 6.938 -5.647 1.00 90.44 83 LYS A CA 1
ATOM 695 C C . LYS A 1 83 ? -6.304 7.111 -7.161 1.00 90.44 83 LYS A C 1
ATOM 697 O O . LYS A 1 83 ? -5.877 6.219 -7.890 1.00 90.44 83 LYS A O 1
ATOM 702 N N . SER A 1 84 ? -6.834 8.233 -7.653 1.00 89.94 84 SER A N 1
ATOM 703 C CA . SER A 1 84 ? -7.031 8.397 -9.100 1.00 89.94 84 SER A CA 1
ATOM 704 C C . SER A 1 84 ? -5.709 8.549 -9.845 1.00 89.94 84 SER A C 1
ATOM 706 O O . SER A 1 84 ? -5.586 8.043 -10.955 1.00 89.94 84 SER A O 1
ATOM 708 N N . SER A 1 85 ? -4.684 9.141 -9.224 1.00 92.12 85 SER A N 1
ATOM 709 C CA . SER A 1 85 ? -3.322 9.177 -9.771 1.00 92.12 85 SER A CA 1
ATOM 710 C C . SER A 1 85 ? -2.741 7.772 -9.944 1.00 92.12 85 SER A C 1
ATOM 712 O O . SER A 1 85 ? -2.143 7.479 -10.978 1.00 92.12 85 SER A O 1
ATOM 714 N N . LEU A 1 86 ? -2.939 6.879 -8.967 1.00 92.44 86 LEU A N 1
ATOM 715 C CA . LEU A 1 86 ? -2.533 5.474 -9.064 1.00 92.44 86 LEU A CA 1
ATOM 716 C C . LEU A 1 86 ? -3.326 4.733 -10.144 1.00 92.44 86 LEU A C 1
ATOM 718 O O . LEU A 1 86 ? -2.727 4.018 -10.941 1.00 92.44 86 LEU A O 1
ATOM 722 N N . LEU A 1 87 ? -4.648 4.925 -10.204 1.00 92.44 87 LEU A N 1
ATOM 723 C CA . LEU A 1 87 ? -5.492 4.311 -11.234 1.00 92.44 87 LEU A CA 1
ATOM 724 C C . LEU A 1 87 ? -5.090 4.770 -12.640 1.00 92.44 87 LEU A C 1
ATOM 726 O O . LEU A 1 87 ? -4.954 3.943 -13.539 1.00 92.44 87 LEU A O 1
ATOM 730 N N . ARG A 1 88 ? -4.825 6.068 -12.818 1.00 94.12 88 ARG A N 1
ATOM 731 C CA . ARG A 1 88 ? -4.325 6.628 -14.076 1.00 94.12 88 ARG A CA 1
ATOM 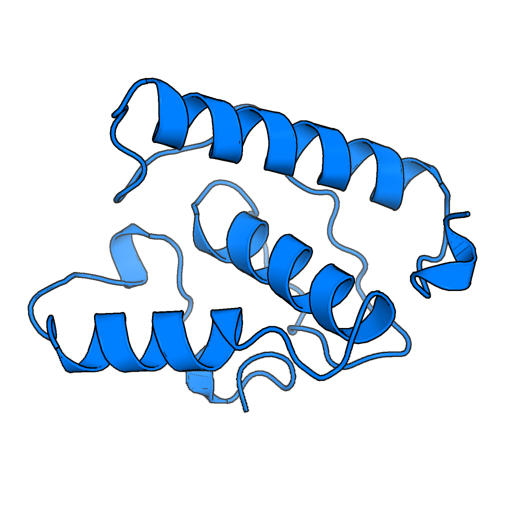732 C C . ARG A 1 88 ? -2.961 6.051 -14.437 1.00 94.12 88 ARG A C 1
ATOM 734 O O . ARG A 1 88 ? -2.764 5.643 -15.573 1.00 94.12 88 ARG A O 1
ATOM 741 N N . LEU A 1 89 ? -2.057 5.927 -13.465 1.00 92.94 89 LEU A N 1
ATOM 742 C CA . LEU A 1 89 ? -0.759 5.291 -13.675 1.00 92.94 89 LEU A CA 1
ATOM 743 C C . LEU A 1 89 ? -0.908 3.827 -14.114 1.00 92.94 89 LEU A C 1
ATOM 745 O O . LEU A 1 89 ? -0.207 3.383 -15.015 1.00 92.94 89 LEU A O 1
ATOM 749 N N . PHE A 1 90 ? -1.817 3.059 -13.516 1.00 92.62 90 PHE A N 1
ATOM 750 C CA . PHE A 1 90 ? -2.049 1.678 -13.945 1.00 92.62 90 PHE A CA 1
ATOM 751 C C . PHE A 1 90 ? -2.651 1.605 -15.353 1.00 92.62 90 PHE A C 1
ATOM 753 O O . PHE A 1 90 ? -2.269 0.724 -16.122 1.00 92.62 90 PHE A O 1
ATOM 760 N N . ALA A 1 91 ? -3.522 2.551 -15.716 1.00 93.31 91 ALA A N 1
ATOM 761 C CA . ALA A 1 91 ? -4.083 2.652 -17.060 1.00 93.31 91 ALA A CA 1
ATOM 762 C C . ALA A 1 91 ? -3.033 3.046 -18.117 1.00 93.31 91 ALA A C 1
ATOM 764 O O . ALA A 1 91 ? -3.039 2.491 -19.214 1.00 93.31 91 ALA A O 1
ATOM 765 N N . ASP A 1 92 ? -2.109 3.951 -17.780 1.00 96.00 92 ASP A N 1
ATOM 766 C CA . ASP A 1 92 ? -1.025 4.392 -18.669 1.00 96.00 92 ASP A CA 1
ATOM 767 C C . ASP A 1 92 ? 0.025 3.285 -18.902 1.00 96.00 92 ASP A C 1
ATOM 769 O O . ASP A 1 92 ? 0.717 3.277 -19.922 1.00 96.00 92 ASP A O 1
ATOM 773 N N . TYR A 1 93 ? 0.136 2.322 -17.978 1.00 93.56 93 TYR A N 1
ATOM 774 C CA . TYR A 1 93 ? 1.109 1.227 -18.033 1.00 93.56 93 TYR A CA 1
ATOM 775 C C . TYR A 1 93 ? 0.454 -0.165 -17.876 1.00 93.56 93 TYR A C 1
ATOM 777 O O . TYR A 1 93 ? 0.761 -0.889 -16.921 1.00 93.56 93 TYR A O 1
ATOM 785 N N . PRO A 1 94 ? -0.370 -0.614 -18.846 1.00 91.25 94 PRO A N 1
ATOM 786 C CA . PRO A 1 94 ? -1.122 -1.874 -18.754 1.00 91.25 94 PRO A CA 1
ATOM 787 C C . PRO A 1 94 ? -0.234 -3.130 -18.765 1.00 91.25 94 PRO A C 1
ATOM 789 O O . PRO A 1 94 ? -0.665 -4.209 -18.373 1.00 91.25 94 PRO A O 1
ATOM 792 N N . ASN A 1 95 ? 1.026 -2.998 -19.189 1.00 90.69 95 ASN A N 1
ATOM 793 C CA . ASN A 1 95 ? 1.995 -4.098 -19.229 1.00 90.69 95 ASN A CA 1
ATOM 794 C C . ASN A 1 95 ? 2.579 -4.444 -17.845 1.00 90.69 95 ASN A C 1
ATOM 796 O O . ASN A 1 95 ? 3.364 -5.386 -17.727 1.00 90.69 95 ASN A O 1
ATOM 800 N N . ILE A 1 96 ? 2.265 -3.667 -16.802 1.00 89.00 96 ILE A N 1
ATOM 801 C CA . ILE A 1 96 ? 2.777 -3.907 -15.452 1.00 89.00 96 ILE A CA 1
ATOM 802 C C . ILE A 1 96 ? 1.967 -5.016 -14.781 1.00 89.00 96 ILE A C 1
ATOM 804 O O . ILE A 1 96 ? 0.767 -4.895 -14.557 1.00 89.00 96 ILE A O 1
ATOM 808 N N . ASP A 1 97 ? 2.662 -6.065 -14.348 1.00 91.62 97 ASP A N 1
ATOM 809 C CA . ASP A 1 97 ? 2.069 -7.111 -13.520 1.00 91.62 97 ASP A CA 1
ATOM 810 C C . ASP A 1 97 ? 1.759 -6.579 -12.102 1.00 91.62 97 ASP A C 1
ATOM 812 O O . ASP A 1 97 ? 2.642 -6.468 -11.237 1.00 91.62 97 ASP A O 1
ATOM 816 N N . LEU A 1 98 ? 0.487 -6.238 -11.862 1.00 92.75 98 LEU A N 1
ATOM 817 C CA . LEU A 1 98 ? -0.023 -5.826 -10.550 1.00 92.75 98 LEU A CA 1
ATOM 818 C C . LEU A 1 98 ? -0.041 -6.991 -9.547 1.00 92.75 98 LEU A C 1
ATOM 820 O O . LEU A 1 98 ? 0.164 -6.784 -8.346 1.00 92.75 98 LEU A O 1
ATOM 824 N N . HIS A 1 99 ? -0.211 -8.227 -10.016 1.00 92.12 99 HIS A N 1
ATOM 825 C CA . HIS A 1 99 ? -0.204 -9.405 -9.155 1.00 92.12 99 HIS A CA 1
ATOM 826 C C . HIS A 1 99 ? 1.185 -9.616 -8.527 1.00 92.12 99 HIS A C 1
ATOM 828 O O . HIS A 1 99 ? 1.293 -9.893 -7.328 1.00 92.12 99 HIS A O 1
ATOM 834 N N . ALA A 1 100 ? 2.271 -9.343 -9.261 1.00 91.75 100 ALA A N 1
ATOM 835 C CA . ALA A 1 100 ? 3.627 -9.305 -8.696 1.00 91.75 100 ALA A CA 1
ATOM 836 C C . ALA A 1 100 ? 3.794 -8.256 -7.572 1.00 91.75 100 ALA A C 1
ATOM 838 O O . ALA A 1 100 ? 4.601 -8.433 -6.647 1.00 91.75 100 ALA A O 1
ATOM 839 N N . MET A 1 101 ? 3.011 -7.173 -7.606 1.00 91.56 101 MET A N 1
ATOM 840 C CA . MET A 1 101 ? 2.940 -6.158 -6.545 1.00 91.56 101 MET A CA 1
ATOM 841 C C . MET A 1 101 ? 1.990 -6.525 -5.395 1.00 91.56 101 MET A C 1
ATOM 843 O O . MET A 1 101 ? 1.870 -5.760 -4.433 1.00 91.56 101 MET A O 1
ATOM 847 N N . GLY A 1 102 ? 1.383 -7.711 -5.447 1.00 92.44 102 GLY A N 1
ATOM 848 C CA . GLY A 1 102 ? 0.505 -8.258 -4.418 1.00 92.44 102 GLY A CA 1
ATOM 849 C C . GLY A 1 102 ? -0.944 -7.798 -4.505 1.00 92.44 102 GLY A C 1
ATOM 850 O O . GLY A 1 102 ? -1.664 -7.977 -3.526 1.00 92.44 102 GLY A O 1
ATOM 851 N N . PHE A 1 103 ? -1.362 -7.212 -5.630 1.00 93.44 103 PHE A N 1
ATOM 852 C CA . PHE A 1 103 ? -2.768 -6.905 -5.869 1.00 93.44 103 PHE A CA 1
ATOM 853 C C . PHE A 1 103 ? -3.539 -8.223 -6.071 1.00 93.44 103 PHE A C 1
ATOM 855 O O . PHE A 1 103 ? -3.163 -9.012 -6.945 1.00 93.44 103 PHE A O 1
ATOM 862 N N . PRO A 1 104 ? -4.570 -8.513 -5.257 1.00 92.25 104 PRO A N 1
ATOM 863 C CA . PRO A 1 104 ? -5.382 -9.713 -5.423 1.00 92.25 104 PRO A CA 1
ATOM 864 C C . PRO A 1 104 ? -6.273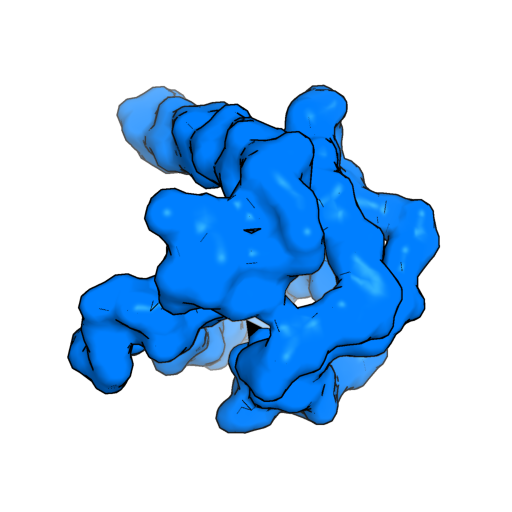 -9.610 -6.665 1.00 92.25 104 PRO A C 1
ATOM 866 O O . PRO A 1 104 ? -6.564 -8.520 -7.151 1.00 92.25 104 PRO A O 1
ATOM 869 N N . GLN A 1 105 ? -6.757 -10.744 -7.170 1.00 91.19 105 GLN A N 1
ATOM 870 C CA . GLN A 1 105 ? -7.750 -10.733 -8.242 1.00 91.19 105 GLN A CA 1
ATOM 871 C C . GLN A 1 105 ? -9.012 -9.982 -7.790 1.00 91.19 105 GLN A C 1
ATOM 873 O O . GLN A 1 105 ? -9.515 -10.217 -6.695 1.00 91.19 105 GLN A O 1
ATOM 878 N N . GLY A 1 106 ? -9.518 -9.082 -8.637 1.00 91.31 106 GLY A N 1
ATOM 879 C CA . GLY A 1 106 ? -10.713 -8.295 -8.331 1.00 91.31 106 GLY A CA 1
ATOM 880 C C . GLY A 1 106 ? -10.500 -7.171 -7.312 1.00 91.31 106 GLY A C 1
ATOM 881 O O . GLY A 1 106 ? -11.491 -6.661 -6.797 1.00 91.31 106 GLY A O 1
ATOM 882 N N . TRP A 1 107 ? -9.250 -6.769 -7.040 1.00 92.50 107 TRP A N 1
ATOM 883 C CA . TRP A 1 107 ? -8.916 -5.657 -6.138 1.00 92.50 107 TRP A CA 1
ATOM 884 C C . TRP A 1 107 ? -9.660 -4.353 -6.466 1.00 92.50 107 TRP A C 1
ATOM 886 O O . TRP A 1 107 ? -9.993 -3.601 -5.560 1.00 92.50 107 TRP A O 1
ATOM 896 N N . GLU A 1 108 ? -9.972 -4.110 -7.740 1.00 92.19 108 GLU A N 1
ATOM 897 C CA . GLU A 1 108 ? -10.731 -2.945 -8.221 1.00 92.19 108 GLU A CA 1
ATOM 898 C C . GLU A 1 108 ? -12.152 -2.878 -7.637 1.00 92.19 108 GLU A C 1
ATOM 900 O O . GLU A 1 108 ? -12.722 -1.802 -7.493 1.00 92.19 108 GLU A O 1
ATOM 905 N N . ASN A 1 109 ? -12.721 -4.026 -7.255 1.00 93.06 109 ASN A N 1
ATOM 906 C CA . ASN A 1 109 ? -14.057 -4.109 -6.662 1.00 93.06 109 ASN A CA 1
ATOM 907 C C . ASN A 1 109 ? -14.054 -3.869 -5.146 1.00 93.06 109 ASN A C 1
ATOM 909 O O . ASN A 1 109 ? -15.120 -3.721 -4.535 1.00 93.06 109 ASN A O 1
ATOM 913 N N . GLU A 1 110 ? -12.878 -3.840 -4.517 1.00 92.94 110 GLU A N 1
ATOM 914 C CA . GLU A 1 110 ? -12.764 -3.579 -3.087 1.00 92.94 110 GLU A CA 1
ATOM 915 C C . GLU A 1 110 ? -13.309 -2.179 -2.764 1.00 92.94 110 GLU A C 1
ATOM 917 O O . GLU A 1 110 ? -13.049 -1.234 -3.510 1.00 92.94 110 GLU A O 1
ATOM 922 N N . PRO A 1 111 ? -14.043 -1.993 -1.650 1.00 92.50 111 PRO A N 1
ATOM 923 C CA . PRO A 1 111 ? -14.624 -0.698 -1.291 1.00 92.50 111 PRO A CA 1
ATOM 924 C C . PRO A 1 111 ? -13.623 0.461 -1.260 1.00 92.50 111 PRO A C 1
ATOM 926 O O . PRO A 1 111 ? -13.995 1.582 -1.566 1.00 92.50 111 PRO A O 1
ATOM 929 N N . LEU A 1 112 ? -12.363 0.198 -0.898 1.00 92.31 112 LEU A N 1
ATOM 930 C CA . LEU A 1 112 ? -11.298 1.205 -0.902 1.00 92.31 112 LEU A CA 1
ATOM 931 C C . LEU A 1 112 ? -10.928 1.687 -2.321 1.00 92.31 112 LEU A C 1
ATOM 933 O O . LEU A 1 112 ? -10.503 2.828 -2.495 1.00 92.31 112 LEU A O 1
ATOM 937 N N . TRP A 1 113 ? -11.059 0.814 -3.322 1.00 91.38 113 TRP A N 1
ATOM 938 C CA . TRP A 1 113 ? -10.607 1.041 -4.698 1.00 91.38 113 TRP A CA 1
ATOM 939 C C . TRP A 1 113 ? -11.738 1.399 -5.672 1.00 91.38 113 TRP A C 1
ATOM 941 O O . TRP A 1 113 ? -11.444 1.993 -6.707 1.00 91.38 113 TRP A O 1
ATOM 951 N N . ARG A 1 114 ? -13.000 1.141 -5.309 1.00 84.88 114 ARG A N 1
ATOM 952 C CA . ARG A 1 114 ? -14.193 1.707 -5.968 1.00 84.88 114 ARG A CA 1
ATOM 953 C C . ARG A 1 114 ? -14.318 3.184 -5.674 1.00 84.88 114 ARG A C 1
ATOM 955 O O . ARG A 1 114 ? -14.260 3.984 -6.626 1.00 84.88 114 ARG A O 1
#